Protein AF-A0A534M5B9-F1 (afdb_monomer_lite)

Secondary structure (DSSP, 8-state):
--EEEPTTSSEEEETTEEEE----HHHHHHHHHTT--PPPHHHHH--

pLDDT: mean 88.28, std 7.63, range [58.38, 97.31]

Sequence (47 aa):
MDLEPIPDEPVLMADDALVVADLHIGLEEELREKGVHIPSRAEAMGR

Structure (mmCIF, N/CA/C/O backbone):
data_AF-A0A534M5B9-F1
#
_entry.id   AF-A0A534M5B9-F1
#
loop_
_atom_site.group_PDB
_atom_site.id
_atom_site.type_symbol
_atom_site.label_atom_id
_atom_site.label_alt_id
_atom_site.label_comp_id
_atom_site.label_asym_id
_atom_site.label_entity_id
_atom_site.label_seq_id
_atom_site.pdbx_PDB_ins_code
_atom_site.Cartn_x
_atom_site.Cartn_y
_atom_site.Cartn_z
_atom_site.occupancy
_atom_site.B_iso_or_equiv
_atom_site.auth_seq_id
_atom_site.auth_comp_id
_atom_site.auth_asym_id
_atom_site.auth_atom_id
_atom_site.pdbx_PDB_model_num
ATOM 1 N N . MET A 1 1 ? 4.489 -16.304 -15.360 1.00 75.62 1 MET A N 1
ATOM 2 C CA . MET A 1 1 ? 4.506 -15.338 -14.265 1.00 75.62 1 MET A CA 1
ATOM 3 C C . MET A 1 1 ? 5.940 -14.973 -14.009 1.00 75.62 1 MET A C 1
ATOM 5 O O . MET A 1 1 ? 6.614 -15.595 -13.190 1.00 75.62 1 MET A O 1
ATOM 9 N N . ASP A 1 2 ? 6.389 -14.008 -14.793 1.00 90.50 2 ASP A N 1
ATOM 10 C CA . ASP A 1 2 ? 7.626 -13.299 -14.514 1.00 90.50 2 ASP A CA 1
ATOM 11 C C . ASP A 1 2 ? 7.310 -12.242 -13.451 1.00 90.50 2 ASP A C 1
ATOM 13 O O . ASP A 1 2 ? 6.298 -11.545 -13.545 1.00 90.50 2 ASP A O 1
ATOM 17 N N . LEU A 1 3 ? 8.117 -12.213 -12.387 1.00 94.19 3 LEU A N 1
ATOM 18 C CA . LEU A 1 3 ? 7.954 -11.298 -11.259 1.00 94.19 3 LEU A CA 1
ATOM 19 C C . LEU A 1 3 ? 9.091 -10.284 -11.283 1.00 94.19 3 LEU A C 1
ATOM 21 O O . LEU A 1 3 ? 10.251 -10.656 -11.096 1.00 94.19 3 LEU A O 1
ATOM 25 N N . GLU A 1 4 ? 8.754 -9.013 -11.467 1.00 95.44 4 GLU A N 1
ATOM 26 C CA . GLU A 1 4 ? 9.729 -7.926 -11.520 1.00 95.44 4 GLU A CA 1
ATOM 27 C C . GLU A 1 4 ? 9.436 -6.906 -10.414 1.00 95.44 4 GLU A C 1
ATOM 29 O O . GLU A 1 4 ? 8.388 -6.259 -10.441 1.00 95.44 4 GLU A O 1
ATOM 34 N N . PRO A 1 5 ? 10.314 -6.744 -9.408 1.00 93.44 5 PRO A N 1
ATOM 35 C CA . PRO A 1 5 ? 10.134 -5.693 -8.414 1.00 93.44 5 PRO A CA 1
ATOM 36 C C . PRO A 1 5 ? 10.297 -4.317 -9.067 1.00 93.44 5 PRO A C 1
ATOM 38 O O . PRO A 1 5 ? 11.180 -4.132 -9.908 1.00 93.44 5 PRO A O 1
ATOM 41 N N . ILE A 1 6 ? 9.497 -3.336 -8.644 1.00 91.69 6 ILE A N 1
ATOM 42 C CA . ILE A 1 6 ? 9.713 -1.943 -9.047 1.00 91.69 6 ILE A CA 1
ATOM 43 C C . ILE A 1 6 ? 10.723 -1.314 -8.078 1.00 91.69 6 ILE A C 1
ATOM 45 O O . ILE A 1 6 ? 10.496 -1.346 -6.867 1.00 91.69 6 ILE A O 1
ATOM 49 N N . PRO A 1 7 ? 11.856 -0.771 -8.567 1.00 91.19 7 PRO A N 1
ATOM 50 C CA . PRO A 1 7 ? 12.832 -0.114 -7.707 1.00 91.19 7 PRO A CA 1
ATOM 51 C C . PRO A 1 7 ? 12.199 0.997 -6.871 1.00 91.19 7 PRO A C 1
ATOM 53 O O . PRO A 1 7 ? 11.384 1.763 -7.376 1.00 91.19 7 PRO A O 1
ATOM 56 N N . ASP A 1 8 ? 12.608 1.070 -5.605 1.00 87.75 8 ASP A N 1
ATOM 57 C CA . ASP A 1 8 ? 12.186 2.079 -4.625 1.00 87.75 8 ASP A CA 1
ATOM 58 C C . ASP A 1 8 ? 10.686 2.097 -4.271 1.00 87.75 8 ASP A C 1
ATOM 60 O O . ASP A 1 8 ? 10.269 2.915 -3.453 1.00 87.75 8 ASP A O 1
ATOM 64 N N . GLU A 1 9 ? 9.896 1.145 -4.777 1.00 86.38 9 GLU A N 1
ATOM 65 C CA . GLU A 1 9 ? 8.459 1.042 -4.518 1.00 86.38 9 GLU A CA 1
ATOM 66 C C . GLU A 1 9 ? 8.087 -0.315 -3.889 1.00 86.38 9 GLU A C 1
ATOM 68 O O . GLU A 1 9 ? 8.639 -1.354 -4.263 1.00 86.38 9 GLU A O 1
ATOM 73 N N . PRO A 1 10 ? 7.125 -0.373 -2.946 1.00 85.38 10 PRO A N 1
ATOM 74 C CA . PRO A 1 10 ? 6.689 -1.618 -2.309 1.00 85.38 10 PRO A CA 1
ATOM 75 C C . PRO A 1 10 ? 5.704 -2.407 -3.196 1.00 85.38 10 PRO A C 1
ATOM 77 O O . PRO A 1 10 ? 4.651 -2.852 -2.736 1.00 85.38 10 PRO A O 1
ATOM 80 N N . 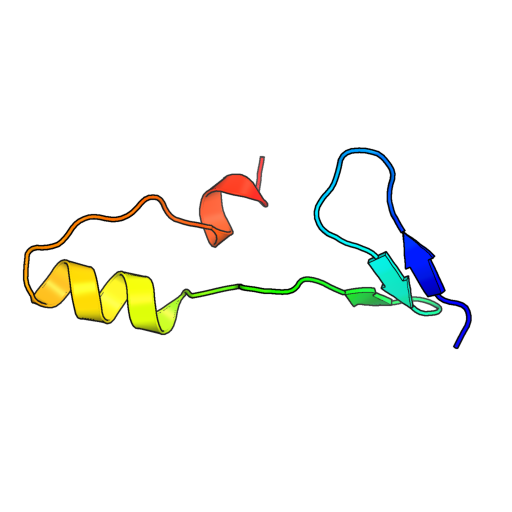VAL A 1 11 ? 6.023 -2.552 -4.483 1.00 90.81 11 VAL A N 1
ATOM 81 C CA . VAL A 1 11 ? 5.171 -3.180 -5.502 1.00 90.81 11 VAL A CA 1
ATOM 82 C C . VAL A 1 11 ? 6.003 -4.048 -6.448 1.00 90.81 11 VAL A C 1
ATOM 84 O O . VAL A 1 11 ? 7.218 -3.883 -6.575 1.00 90.81 11 VAL A O 1
ATOM 87 N N . LEU A 1 12 ? 5.344 -4.977 -7.139 1.00 93.94 12 LEU A N 1
ATOM 88 C CA . LEU A 1 12 ? 5.962 -5.771 -8.204 1.00 93.94 12 LEU A CA 1
ATOM 89 C C . LEU A 1 12 ? 5.037 -5.887 -9.415 1.00 93.94 12 LEU A C 1
ATOM 91 O O . LEU A 1 12 ? 3.815 -5.834 -9.278 1.00 93.94 12 LEU A O 1
ATOM 95 N N . MET A 1 13 ? 5.622 -6.077 -10.590 1.00 95.62 13 MET A N 1
ATOM 96 C CA . MET A 1 13 ? 4.924 -6.503 -11.796 1.00 95.62 13 MET A CA 1
ATOM 97 C C . MET A 1 13 ? 4.852 -8.029 -11.832 1.00 95.62 13 MET A C 1
ATOM 99 O O . MET A 1 13 ? 5.846 -8.708 -11.576 1.00 95.62 13 MET A O 1
ATOM 103 N N . ALA A 1 14 ? 3.675 -8.559 -12.147 1.00 95.69 14 ALA A N 1
ATOM 104 C CA . ALA A 1 14 ? 3.424 -9.970 -12.399 1.00 95.69 14 ALA A CA 1
ATOM 105 C C . ALA A 1 14 ? 2.705 -10.104 -13.746 1.00 95.69 14 ALA A C 1
ATOM 107 O O . ALA A 1 14 ? 1.495 -9.887 -13.830 1.00 95.69 14 ALA A O 1
ATOM 108 N N . ASP A 1 15 ? 3.456 -10.441 -14.797 1.00 93.38 15 ASP A N 1
ATOM 109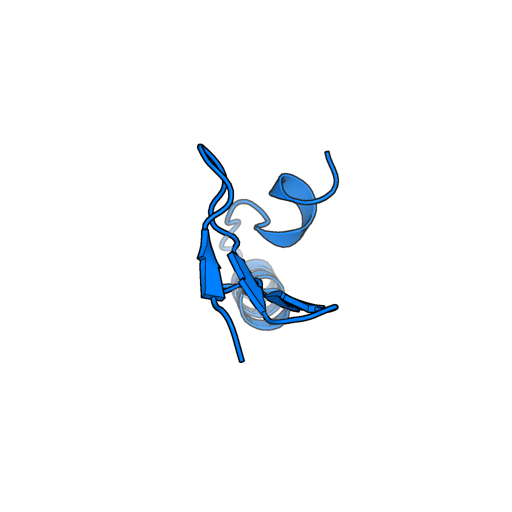 C CA . ASP A 1 15 ? 2.988 -10.352 -16.187 1.00 93.38 15 ASP A CA 1
ATOM 110 C C . ASP A 1 15 ? 2.410 -8.932 -16.469 1.00 93.38 15 ASP A C 1
ATOM 112 O O . ASP A 1 15 ? 3.120 -7.941 -16.298 1.00 93.38 15 ASP A O 1
ATOM 116 N N . ASP A 1 16 ? 1.124 -8.798 -16.820 1.00 93.69 16 ASP A N 1
ATOM 117 C CA . ASP A 1 16 ? 0.460 -7.501 -17.073 1.00 93.69 16 ASP A CA 1
ATOM 118 C C . ASP A 1 16 ? -0.210 -6.877 -15.824 1.00 93.69 16 ASP A C 1
ATOM 120 O O . ASP A 1 16 ? -0.975 -5.913 -15.933 1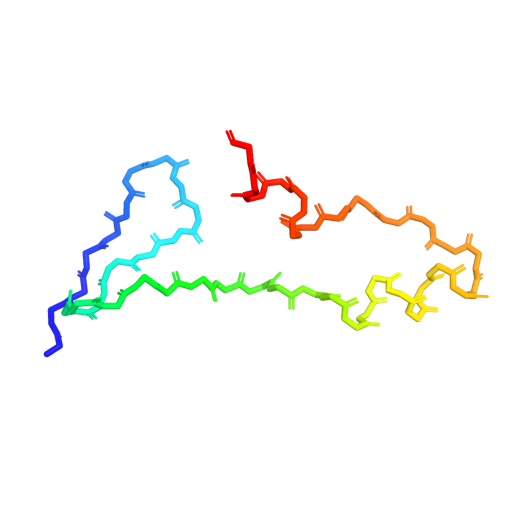.00 93.69 16 ASP A O 1
ATOM 124 N N . ALA A 1 17 ? 0.023 -7.431 -14.629 1.00 93.00 17 ALA A N 1
ATOM 125 C CA . ALA A 1 17 ? -0.606 -6.987 -13.386 1.00 93.00 17 ALA A CA 1
ATOM 126 C C . ALA A 1 17 ? 0.386 -6.290 -12.443 1.00 93.00 17 ALA A C 1
ATOM 128 O O . ALA A 1 17 ? 1.477 -6.794 -12.189 1.00 93.00 17 ALA A O 1
ATOM 129 N N . LEU A 1 18 ? -0.034 -5.169 -11.849 1.00 91.75 18 LEU A N 1
ATOM 130 C CA . LEU A 1 18 ? 0.664 -4.549 -10.721 1.00 91.75 18 LEU A CA 1
ATOM 131 C C . LEU A 1 18 ? 0.170 -5.178 -9.415 1.00 91.75 18 LEU A C 1
ATOM 133 O O . LEU A 1 18 ? -1.021 -5.120 -9.098 1.00 91.75 18 LEU A O 1
ATOM 137 N N . VAL A 1 19 ? 1.083 -5.767 -8.653 1.00 90.94 19 VAL A N 1
ATOM 138 C CA . VAL A 1 19 ? 0.791 -6.401 -7.369 1.00 90.94 19 VAL A CA 1
ATOM 139 C C . VAL A 1 19 ? 1.223 -5.482 -6.238 1.00 90.94 19 VAL A C 1
ATOM 141 O O . VAL A 1 19 ? 2.370 -5.042 -6.159 1.00 90.94 19 VAL A O 1
ATOM 144 N N . VAL A 1 20 ? 0.275 -5.241 -5.339 1.00 88.69 20 VAL A N 1
ATOM 145 C CA . VAL A 1 20 ? 0.425 -4.418 -4.143 1.00 88.69 20 VAL A CA 1
ATOM 146 C C . VAL A 1 20 ? 0.142 -5.286 -2.925 1.00 88.69 20 VAL A C 1
ATOM 148 O O . VAL A 1 20 ? -0.883 -5.968 -2.877 1.00 88.69 20 VAL A O 1
ATOM 151 N N . ALA A 1 21 ? 1.032 -5.252 -1.938 1.00 83.06 21 ALA A N 1
ATOM 152 C CA . ALA A 1 21 ? 0.841 -5.925 -0.658 1.00 83.06 21 ALA A CA 1
ATOM 153 C C . ALA A 1 21 ? 0.439 -4.929 0.444 1.00 83.06 21 ALA A C 1
ATOM 155 O O . ALA A 1 21 ? 0.559 -3.717 0.278 1.00 83.06 21 ALA A O 1
ATOM 156 N N . ASP A 1 22 ? -0.028 -5.453 1.580 1.00 80.50 22 ASP A N 1
ATOM 157 C CA . ASP A 1 22 ? -0.225 -4.696 2.826 1.00 80.50 22 ASP A CA 1
ATOM 158 C C . ASP A 1 22 ? -1.180 -3.489 2.726 1.00 80.50 22 ASP A C 1
ATOM 160 O O . ASP A 1 22 ? -1.043 -2.480 3.429 1.00 80.50 22 ASP A O 1
ATOM 164 N N . LEU A 1 23 ? -2.200 -3.611 1.871 1.00 81.44 23 LEU A N 1
ATOM 165 C CA . LEU A 1 23 ? -3.284 -2.642 1.761 1.00 81.44 23 LEU A CA 1
ATOM 166 C C . LEU A 1 23 ? -4.326 -2.890 2.865 1.00 81.44 23 LEU A C 1
ATOM 168 O O . LEU A 1 23 ? -5.102 -3.841 2.817 1.00 81.44 23 LEU A O 1
ATOM 172 N N . HIS A 1 24 ? -4.351 -2.018 3.872 1.00 85.06 24 HIS A N 1
ATOM 173 C CA . HIS A 1 24 ? -5.120 -2.199 5.109 1.00 85.06 24 HIS A CA 1
ATOM 174 C C . HIS A 1 24 ? -6.439 -1.408 5.149 1.00 85.06 24 HIS A C 1
ATOM 176 O O . HIS A 1 24 ? -6.888 -1.035 6.228 1.00 85.06 24 HIS A O 1
ATOM 182 N N . ILE A 1 25 ? -7.088 -1.165 4.002 1.00 79.38 25 ILE A N 1
ATOM 183 C CA . ILE A 1 25 ? -8.231 -0.232 3.878 1.00 79.38 25 ILE A CA 1
ATOM 184 C C . ILE A 1 25 ? -9.327 -0.468 4.938 1.00 79.38 25 ILE A C 1
ATOM 186 O O . ILE A 1 25 ? -9.805 0.486 5.543 1.00 79.38 25 ILE A O 1
ATOM 190 N N . GLY A 1 26 ? -9.691 -1.726 5.216 1.00 84.56 26 GLY A N 1
ATOM 191 C CA . 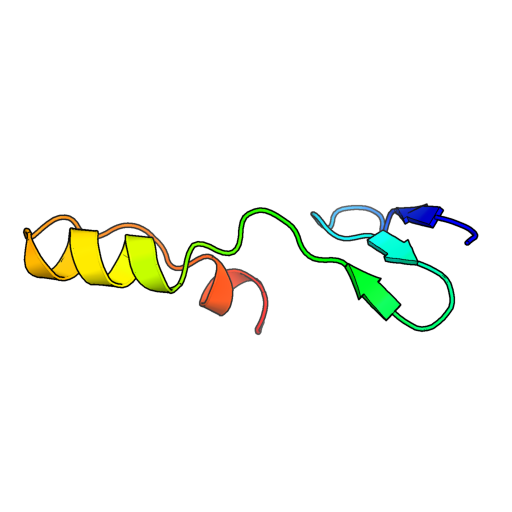GLY A 1 26 ? -10.703 -2.045 6.236 1.00 84.56 26 GLY A CA 1
ATOM 192 C C . GLY A 1 26 ? -10.204 -1.950 7.684 1.00 84.56 26 GLY A C 1
ATOM 193 O O . GLY A 1 26 ? -10.936 -1.512 8.566 1.00 84.56 26 GLY A O 1
ATOM 194 N N . LEU A 1 27 ? -8.944 -2.317 7.938 1.00 89.94 27 LEU A N 1
ATOM 195 C CA . LEU A 1 27 ? -8.335 -2.231 9.271 1.00 89.94 27 LEU A CA 1
ATOM 196 C C . LEU A 1 27 ? -8.120 -0.768 9.692 1.00 89.94 27 LEU A C 1
ATOM 198 O O . LEU A 1 27 ? -8.327 -0.421 10.852 1.00 89.94 27 LEU A O 1
ATOM 202 N N . GLU A 1 28 ? -7.711 0.085 8.750 1.00 92.19 28 GLU A N 1
ATOM 203 C CA . GLU A 1 28 ? -7.558 1.530 8.948 1.00 92.19 28 GLU A CA 1
ATOM 204 C C . GLU A 1 28 ? -8.877 2.164 9.410 1.00 92.19 28 GLU A C 1
ATOM 206 O O . GLU A 1 28 ? -8.895 2.946 10.363 1.00 92.19 28 GLU A O 1
ATOM 211 N N . GLU A 1 29 ? -9.988 1.789 8.773 1.00 90.50 29 GLU A N 1
ATOM 212 C CA . GLU A 1 29 ? -11.323 2.258 9.139 1.00 90.50 29 GLU A CA 1
ATOM 213 C C . GLU A 1 29 ? -11.761 1.759 10.521 1.00 90.50 29 GLU A C 1
ATOM 215 O O . GLU A 1 29 ? -12.163 2.569 11.357 1.00 90.50 29 GLU A O 1
ATOM 220 N N . GLU A 1 30 ? -11.604 0.464 10.806 1.00 94.81 30 GLU A N 1
ATOM 221 C CA . GLU A 1 30 ? -11.949 -0.118 12.111 1.00 94.81 30 GLU A CA 1
ATOM 222 C C . GLU A 1 30 ? -11.159 0.536 13.261 1.00 94.81 30 GLU A C 1
ATOM 224 O O . GLU A 1 30 ? -11.696 0.820 14.336 1.00 94.81 30 GLU A O 1
ATOM 229 N N . LEU A 1 31 ? -9.867 0.799 13.054 1.00 94.31 31 LEU A N 1
ATOM 230 C CA . LEU A 1 31 ? -9.033 1.486 14.040 1.00 94.31 31 LEU A CA 1
ATOM 231 C C . LEU A 1 31 ? -9.485 2.932 14.249 1.00 94.31 31 LEU A C 1
ATOM 233 O O . LEU A 1 31 ? -9.561 3.386 15.395 1.00 94.31 31 LEU A O 1
ATOM 237 N N . ARG A 1 32 ? -9.851 3.628 13.168 1.00 93.62 32 ARG A N 1
ATOM 238 C CA . ARG A 1 32 ? -10.388 4.989 13.231 1.00 93.62 32 ARG A CA 1
ATOM 239 C C . ARG A 1 32 ? -11.684 5.043 14.039 1.00 93.62 32 ARG A C 1
ATOM 241 O O . ARG A 1 32 ? -11.834 5.947 14.857 1.00 93.62 32 ARG A O 1
ATOM 248 N N . GLU A 1 33 ? -12.585 4.075 13.877 1.00 95.38 33 GLU A N 1
ATOM 249 C CA . GLU A 1 33 ? -13.816 3.969 14.682 1.00 95.38 33 GLU A CA 1
ATOM 250 C C . GLU A 1 33 ? -13.532 3.767 16.178 1.00 95.38 33 GLU A C 1
ATOM 252 O O . GLU A 1 33 ? -14.283 4.241 17.030 1.00 95.38 33 GLU A O 1
ATOM 257 N N . LYS A 1 34 ? -12.405 3.128 16.513 1.00 97.31 34 LYS A N 1
ATOM 258 C CA . LYS A 1 34 ? -11.910 2.968 17.891 1.00 97.31 34 LYS A CA 1
ATOM 259 C C . LYS A 1 34 ? -11.100 4.172 18.396 1.00 97.31 34 LYS A C 1
ATOM 261 O O . LYS A 1 34 ? -10.573 4.124 19.507 1.00 97.31 34 LYS A O 1
ATOM 266 N N . GLY A 1 35 ? -10.990 5.244 17.608 1.00 97.19 35 GLY A N 1
ATOM 267 C CA . GLY A 1 35 ? -10.249 6.463 17.947 1.00 97.19 35 GLY A CA 1
ATOM 268 C C . GLY A 1 35 ? -8.738 6.389 17.700 1.00 97.19 35 GLY A C 1
ATOM 269 O O . GLY A 1 35 ? -7.999 7.262 18.154 1.00 97.19 35 GLY A O 1
ATOM 270 N N . VAL A 1 36 ? -8.257 5.363 16.993 1.00 96.38 36 VAL A N 1
ATOM 271 C CA . VAL A 1 36 ? -6.846 5.201 16.627 1.00 96.38 36 VAL A CA 1
ATOM 272 C C . VAL A 1 36 ? -6.650 5.620 15.173 1.00 96.38 36 VAL A C 1
ATOM 274 O O . VAL A 1 36 ? -7.112 4.960 14.249 1.00 96.38 36 VAL A O 1
ATOM 277 N N . HIS A 1 37 ? -5.927 6.717 14.962 1.00 92.56 37 HIS A N 1
ATOM 278 C CA . HIS A 1 37 ? -5.647 7.243 13.628 1.00 92.56 37 HIS A CA 1
ATOM 279 C C . HIS A 1 37 ? -4.279 6.760 13.143 1.00 92.56 37 HIS A C 1
ATOM 281 O O . HIS A 1 37 ? -3.248 7.214 13.641 1.00 92.56 37 HIS A O 1
ATOM 287 N N . ILE A 1 38 ? -4.270 5.855 12.165 1.00 89.69 38 ILE A N 1
ATOM 288 C CA . I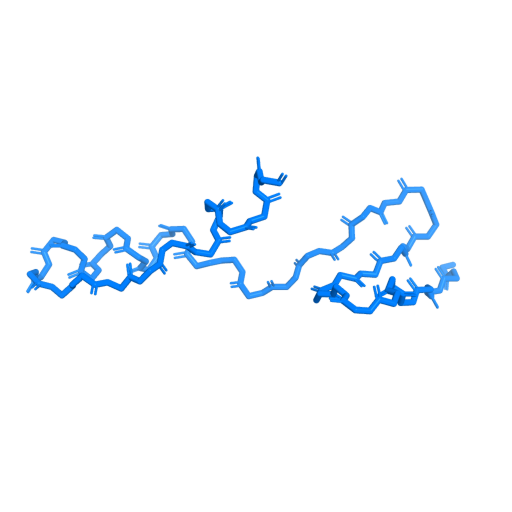LE A 1 38 ? -3.053 5.430 11.464 1.00 89.69 38 ILE A CA 1
ATOM 289 C C . ILE A 1 38 ? -2.973 6.077 10.071 1.00 89.69 38 ILE A C 1
ATOM 291 O O . ILE A 1 38 ? -4.016 6.398 9.498 1.00 89.69 38 ILE A O 1
ATOM 295 N N . PRO A 1 39 ? -1.764 6.304 9.520 1.00 89.31 39 PR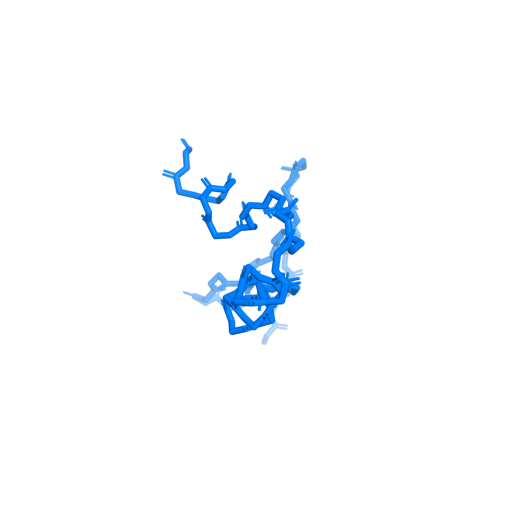O A N 1
ATOM 296 C CA . PRO A 1 39 ? -1.612 6.811 8.158 1.00 89.31 39 PRO A CA 1
ATOM 297 C C . PRO A 1 39 ? -2.239 5.855 7.143 1.00 89.31 39 PRO A C 1
ATOM 299 O O . PRO A 1 39 ? -2.027 4.646 7.244 1.00 89.31 39 PRO A O 1
ATOM 302 N N . SER A 1 40 ? -2.953 6.390 6.150 1.00 86.75 40 SER A N 1
ATOM 303 C CA . SER A 1 40 ? -3.540 5.547 5.112 1.00 86.75 40 SER A CA 1
ATOM 304 C C . SER A 1 40 ? -2.480 5.051 4.136 1.00 86.75 40 SER A C 1
ATOM 306 O O . SER A 1 40 ? -1.766 5.843 3.513 1.00 86.75 40 SER A O 1
ATOM 308 N N . ARG A 1 41 ? -2.394 3.727 3.972 1.00 84.12 41 ARG A N 1
ATOM 309 C CA . ARG A 1 41 ? -1.522 3.112 2.965 1.00 84.12 41 ARG A CA 1
ATOM 310 C C . ARG A 1 41 ? -2.065 3.308 1.558 1.00 84.12 41 ARG A C 1
ATOM 312 O O . ARG A 1 41 ? -1.274 3.504 0.644 1.00 84.12 41 ARG A O 1
ATOM 319 N N . ALA A 1 42 ? -3.386 3.351 1.396 1.00 83.69 42 ALA A N 1
ATOM 320 C CA . ALA A 1 42 ? -4.010 3.635 0.107 1.00 83.69 42 ALA A CA 1
ATOM 321 C C . ALA A 1 42 ? -3.664 5.047 -0.400 1.00 83.69 42 ALA A C 1
ATOM 323 O O . ALA A 1 42 ? -3.305 5.214 -1.563 1.00 83.69 42 ALA A O 1
ATOM 324 N N . GLU A 1 43 ? -3.706 6.061 0.474 1.00 84.69 43 GLU A N 1
ATOM 325 C CA . GLU A 1 43 ? -3.342 7.433 0.088 1.00 84.69 43 GLU A CA 1
ATOM 326 C C . GLU A 1 43 ? -1.863 7.582 -0.280 1.00 84.69 43 GLU A C 1
ATOM 328 O O . GLU A 1 43 ? -1.536 8.376 -1.159 1.00 84.69 43 GLU A O 1
ATOM 333 N N . ALA A 1 44 ? -0.969 6.837 0.377 1.00 79.44 44 ALA A N 1
ATOM 334 C CA . ALA A 1 44 ? 0.459 6.865 0.065 1.00 79.44 44 ALA A CA 1
ATOM 335 C C . ALA A 1 44 ? 0.761 6.359 -1.355 1.00 79.44 44 ALA A C 1
ATOM 337 O O . ALA A 1 44 ? 1.748 6.783 -1.940 1.00 79.44 44 ALA A O 1
ATOM 338 N N . MET A 1 45 ? -0.096 5.492 -1.902 1.00 76.06 45 MET A N 1
ATOM 339 C CA . MET A 1 45 ? 0.066 4.908 -3.236 1.00 76.06 45 MET A CA 1
ATOM 340 C C . MET A 1 45 ? -0.613 5.700 -4.358 1.00 76.06 45 MET A C 1
ATOM 342 O O . MET A 1 45 ? -0.329 5.468 -5.526 1.00 76.06 45 MET A O 1
ATOM 346 N N . GLY A 1 46 ? -1.543 6.602 -4.031 1.00 69.75 46 GLY A N 1
ATOM 347 C CA . GLY A 1 46 ? -2.262 7.422 -5.014 1.00 69.75 46 GLY A CA 1
ATOM 348 C C . GLY A 1 46 ? -1.556 8.726 -5.404 1.00 69.75 46 GLY A C 1
ATOM 349 O O . GLY A 1 46 ? -2.185 9.570 -6.043 1.00 69.75 46 GLY A O 1
ATOM 350 N N . ARG A 1 47 ? -0.311 8.932 -4.964 1.00 58.38 47 ARG A N 1
ATOM 351 C CA . ARG A 1 47 ? 0.498 10.140 -5.194 1.00 58.38 47 ARG A CA 1
ATOM 352 C C . ARG A 1 47 ? 1.621 9.852 -6.174 1.00 58.38 47 ARG A C 1
ATOM 354 O O . ARG A 1 47 ? 1.939 10.787 -6.939 1.00 58.38 47 ARG A O 1
#

Radius of gyration: 13.68 Å; chains: 1; bounding box: 27×26×35 Å

Foldseek 3Di:
DDWADDPPDQWIDDPPDIDHPDQCPPVQVVCVVVVHHDDHPVVVVVD